Protein AF-A0A966KVZ3-F1 (afdb_monomer_lite)

Secondary structure (DSSP, 8-state):
---HHHHHHHHHHHHHHHHHHHHTT----HHHHHHHHHHHTTSS-HHHHHHHHHHHHHHH--

Sequence (62 aa):
MIAEQERVARLAAVQNALASQHMEGLAPERQVLEDAQKWAHGEKTISQAIADFKARLQRAAA

pLDDT: mean 96.12, std 5.18, range [65.06, 98.5]

Radius of gyration: 12.77 Å; chains: 1; bounding box: 34×21×33 Å

Structure (mmCIF, N/CA/C/O backbone):
data_AF-A0A966KVZ3-F1
#
_entry.id   AF-A0A966KVZ3-F1
#
loop_
_atom_site.group_PDB
_atom_site.id
_atom_site.type_symbol
_atom_site.label_atom_id
_atom_site.label_alt_id
_atom_site.label_comp_id
_atom_site.label_asym_id
_atom_site.label_entity_id
_atom_site.label_seq_id
_atom_site.pdbx_PDB_ins_code
_atom_site.Cartn_x
_atom_site.Cartn_y
_atom_site.Cartn_z
_atom_site.occupancy
_atom_site.B_iso_or_equiv
_atom_site.auth_seq_id
_atom_site.auth_comp_id
_atom_site.auth_asym_id
_atom_site.auth_atom_id
_atom_site.pdbx_PDB_model_num
ATOM 1 N N . MET A 1 1 ? -16.951 -0.786 4.476 1.00 80.31 1 MET A N 1
ATOM 2 C CA . MET A 1 1 ? -16.484 0.525 4.973 1.00 80.31 1 MET A CA 1
ATOM 3 C C . MET A 1 1 ? -15.751 0.267 6.281 1.00 80.31 1 MET A C 1
ATOM 5 O O . MET A 1 1 ? -16.310 -0.441 7.110 1.00 80.31 1 MET A O 1
ATOM 9 N N . ILE A 1 2 ? -14.499 0.711 6.412 1.00 95.50 2 ILE A N 1
ATOM 10 C CA . ILE A 1 2 ? -13.685 0.505 7.626 1.00 95.50 2 ILE A CA 1
ATOM 11 C C . ILE A 1 2 ? -13.906 1.641 8.630 1.00 95.50 2 ILE A C 1
ATOM 13 O O . ILE A 1 2 ? -14.405 2.703 8.259 1.00 95.50 2 ILE A O 1
ATOM 17 N N . ALA A 1 3 ? -13.531 1.422 9.890 1.00 97.56 3 ALA A N 1
ATOM 18 C CA . ALA A 1 3 ? -13.595 2.464 10.910 1.00 97.56 3 ALA A CA 1
ATOM 19 C C . ALA A 1 3 ? -12.560 3.570 10.643 1.00 97.56 3 ALA A C 1
ATOM 21 O O . ALA A 1 3 ? -11.471 3.306 10.135 1.00 97.56 3 ALA A O 1
ATOM 22 N N . GLU A 1 4 ? -12.859 4.805 11.050 1.00 97.38 4 GLU A N 1
ATOM 23 C CA . GLU A 1 4 ? -11.949 5.942 10.841 1.00 97.38 4 GLU A CA 1
ATOM 24 C C . GLU A 1 4 ? -10.599 5.743 11.543 1.00 97.38 4 GLU A C 1
ATOM 26 O O . GLU A 1 4 ? -9.548 5.969 10.949 1.00 97.38 4 GLU A O 1
ATOM 31 N N . GLN A 1 5 ? -10.611 5.226 12.776 1.00 97.94 5 GLN A N 1
ATOM 32 C CA . GLN A 1 5 ? -9.387 4.911 13.517 1.00 97.94 5 GLN A CA 1
ATOM 33 C C . GLN A 1 5 ? -8.507 3.901 12.762 1.00 97.94 5 GLN A C 1
ATOM 35 O O . GLN A 1 5 ? -7.282 4.022 12.732 1.00 97.94 5 GLN A O 1
ATOM 40 N N . GLU A 1 6 ? -9.138 2.914 12.125 1.00 98.12 6 GLU A N 1
ATOM 41 C CA . GLU A 1 6 ? -8.450 1.913 11.318 1.00 98.12 6 GLU A CA 1
ATOM 42 C C . GLU A 1 6 ? -7.882 2.531 10.036 1.00 98.12 6 GLU A C 1
ATOM 44 O O . GLU A 1 6 ? -6.729 2.272 9.693 1.00 98.12 6 GLU A O 1
ATOM 49 N N . ARG A 1 7 ? -8.642 3.402 9.362 1.00 98.25 7 ARG A N 1
ATOM 50 C CA . ARG A 1 7 ? -8.180 4.148 8.183 1.00 98.25 7 ARG A CA 1
ATOM 51 C C . ARG A 1 7 ? -6.935 4.979 8.498 1.00 98.25 7 ARG A C 1
ATOM 53 O O . ARG A 1 7 ? -5.947 4.902 7.769 1.00 98.25 7 ARG A O 1
ATOM 60 N N . VAL A 1 8 ? -6.953 5.725 9.604 1.00 98.31 8 VAL A N 1
ATOM 61 C CA . VAL A 1 8 ? -5.814 6.537 10.067 1.00 98.31 8 VAL A CA 1
ATOM 62 C C . VAL A 1 8 ? -4.589 5.662 10.340 1.00 98.31 8 VAL A C 1
ATOM 64 O O . VAL A 1 8 ? -3.499 5.965 9.852 1.00 98.31 8 VAL A O 1
ATOM 67 N N . ALA A 1 9 ? -4.762 4.547 11.056 1.00 98.50 9 ALA A N 1
ATOM 68 C CA . ALA A 1 9 ? -3.667 3.625 11.353 1.00 98.50 9 ALA A CA 1
ATOM 69 C C . ALA A 1 9 ? -3.049 3.026 10.077 1.00 98.50 9 ALA A C 1
ATOM 71 O O . ALA A 1 9 ? -1.825 2.948 9.951 1.00 98.50 9 ALA A O 1
ATOM 72 N N . ARG A 1 10 ? -3.879 2.646 9.097 1.00 98.44 10 ARG A N 1
ATOM 73 C CA . ARG A 1 10 ? -3.403 2.100 7.817 1.00 98.44 10 ARG A CA 1
ATOM 74 C C . ARG A 1 10 ? -2.691 3.148 6.960 1.00 98.44 1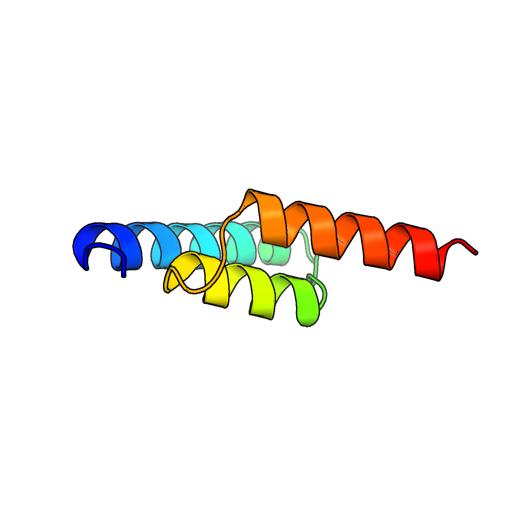0 ARG A C 1
ATOM 76 O O . ARG A 1 10 ? -1.670 2.829 6.357 1.00 98.44 10 ARG A O 1
ATOM 83 N N . LEU A 1 11 ? -3.178 4.391 6.926 1.00 98.38 11 LEU A N 1
ATOM 84 C CA . LEU A 1 11 ? -2.506 5.491 6.222 1.00 98.38 11 LEU A CA 1
ATOM 85 C C . LEU A 1 11 ? -1.117 5.771 6.804 1.00 98.38 11 LEU A C 1
ATOM 87 O O . LEU A 1 11 ? -0.155 5.900 6.047 1.00 98.38 11 LEU A O 1
ATOM 91 N N . ALA A 1 12 ? -0.997 5.791 8.134 1.00 98.50 12 ALA A N 1
ATOM 92 C CA . ALA A 1 12 ? 0.295 5.927 8.801 1.00 98.50 12 ALA A CA 1
ATOM 93 C C . ALA A 1 12 ? 1.238 4.762 8.449 1.00 98.50 12 ALA A C 1
ATOM 95 O O . ALA A 1 12 ? 2.411 4.980 8.149 1.00 98.50 12 ALA A O 1
ATOM 96 N N . ALA A 1 13 ? 0.723 3.527 8.406 1.00 98.38 13 ALA A N 1
ATOM 97 C CA . ALA A 1 13 ? 1.506 2.362 7.999 1.00 98.38 13 ALA A CA 1
ATOM 98 C C . ALA A 1 13 ? 2.031 2.481 6.554 1.00 98.38 13 ALA A C 1
ATOM 100 O O . ALA A 1 13 ? 3.201 2.189 6.309 1.00 98.38 13 ALA A O 1
ATOM 101 N N . VAL A 1 14 ? 1.206 2.956 5.613 1.00 98.06 14 VAL A N 1
ATOM 102 C CA . VAL A 1 14 ? 1.612 3.187 4.211 1.00 98.06 14 VAL A CA 1
ATOM 103 C C . VAL A 1 14 ? 2.702 4.251 4.116 1.00 98.06 14 VAL A C 1
ATOM 105 O O . VAL A 1 14 ? 3.698 4.041 3.426 1.00 98.06 14 VAL A O 1
ATOM 108 N N . GLN A 1 15 ? 2.540 5.375 4.819 1.00 98.25 15 GLN A N 1
ATOM 109 C CA . GLN A 1 15 ? 3.524 6.462 4.818 1.00 98.25 15 GLN A CA 1
ATOM 110 C C . GLN A 1 15 ? 4.869 6.011 5.391 1.00 98.25 15 GLN A C 1
ATOM 112 O O . GLN A 1 15 ? 5.905 6.266 4.780 1.00 98.25 15 GLN A O 1
ATOM 117 N N . ASN A 1 16 ? 4.853 5.286 6.512 1.00 98.31 16 ASN A N 1
ATOM 118 C CA . ASN A 1 16 ? 6.067 4.758 7.129 1.00 98.31 16 ASN A CA 1
ATOM 119 C C . ASN A 1 16 ? 6.764 3.741 6.220 1.00 98.31 16 ASN A C 1
ATOM 121 O O . ASN A 1 16 ? 7.971 3.833 6.017 1.00 98.31 16 ASN A O 1
ATOM 125 N N . ALA A 1 17 ? 6.010 2.813 5.623 1.00 97.81 17 ALA A N 1
ATOM 126 C CA . ALA A 1 17 ? 6.571 1.833 4.701 1.00 97.81 17 ALA A CA 1
ATOM 127 C C . ALA A 1 17 ? 7.207 2.505 3.475 1.00 97.81 17 ALA A C 1
ATOM 129 O O . ALA A 1 17 ? 8.310 2.131 3.084 1.00 97.81 17 ALA A O 1
ATOM 130 N N . LEU A 1 18 ? 6.552 3.522 2.902 1.00 97.75 18 LEU A N 1
ATOM 131 C CA . LEU A 1 18 ? 7.096 4.288 1.779 1.00 97.75 18 LEU A CA 1
ATOM 132 C C . LEU A 1 18 ? 8.368 5.049 2.169 1.00 97.75 18 LEU A C 1
ATOM 134 O O . LEU A 1 18 ? 9.348 5.012 1.430 1.00 97.75 18 LEU A O 1
ATOM 138 N N . ALA A 1 19 ? 8.37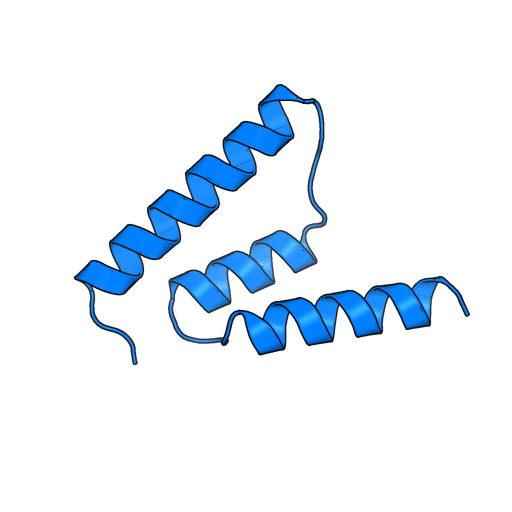5 5.695 3.337 1.00 97.88 19 ALA A N 1
ATOM 139 C CA . ALA A 1 19 ? 9.563 6.363 3.857 1.00 97.88 19 ALA A CA 1
ATOM 140 C C . ALA A 1 19 ? 10.733 5.381 4.018 1.00 97.88 19 ALA A C 1
ATOM 142 O O . ALA A 1 19 ? 11.846 5.702 3.609 1.00 97.88 19 ALA A O 1
ATOM 143 N N . SER A 1 20 ? 10.481 4.167 4.524 1.00 98.12 20 SER A N 1
ATOM 144 C CA . SER A 1 20 ? 11.495 3.110 4.599 1.00 98.12 20 SER A CA 1
ATOM 145 C C . SER A 1 20 ? 12.068 2.740 3.234 1.00 98.12 20 SER A C 1
ATOM 147 O O . SER A 1 20 ? 13.279 2.612 3.121 1.00 98.12 20 SER A O 1
ATOM 149 N N . GLN A 1 21 ? 11.246 2.633 2.18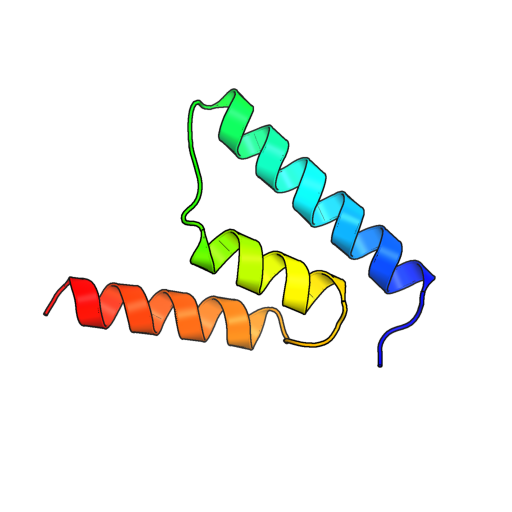7 1.00 97.88 21 GLN A N 1
ATOM 150 C CA . GLN A 1 21 ? 11.762 2.365 0.837 1.00 97.88 21 GLN A CA 1
ATOM 151 C C . GLN A 1 21 ? 12.628 3.520 0.317 1.00 97.88 21 GLN A C 1
ATOM 153 O O . GLN A 1 21 ? 13.716 3.288 -0.204 1.00 97.88 21 GLN A O 1
ATOM 158 N N . HIS A 1 22 ? 12.193 4.767 0.517 1.00 97.50 22 HIS A N 1
ATOM 159 C CA . HIS A 1 22 ? 12.962 5.937 0.087 1.00 97.50 22 HIS A CA 1
ATOM 160 C C . HIS A 1 22 ? 14.301 6.081 0.821 1.00 97.50 22 HIS A C 1
ATOM 162 O O . HIS A 1 22 ? 15.272 6.512 0.203 1.00 97.50 22 HIS A O 1
ATOM 168 N N . MET A 1 23 ? 14.378 5.706 2.104 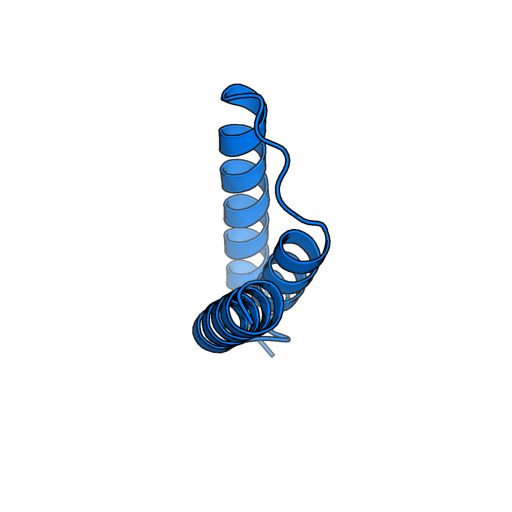1.00 98.19 23 MET A N 1
ATOM 169 C CA . MET A 1 23 ? 15.646 5.688 2.850 1.00 98.19 23 MET A CA 1
ATOM 170 C C . MET A 1 23 ? 16.668 4.724 2.231 1.00 98.19 23 MET A C 1
ATOM 172 O O . MET A 1 23 ? 17.857 5.022 2.238 1.00 98.19 23 MET A O 1
ATOM 176 N N . GLU A 1 24 ? 16.201 3.634 1.620 1.00 97.62 24 GLU A N 1
ATOM 177 C CA . GLU A 1 24 ? 17.029 2.667 0.886 1.00 97.62 24 GLU A CA 1
ATOM 178 C C . GLU A 1 24 ? 17.257 3.060 -0.590 1.00 97.62 24 GLU A C 1
ATOM 180 O O . GLU A 1 24 ? 17.797 2.283 -1.376 1.00 97.62 24 GLU A O 1
ATOM 185 N N . GLY A 1 25 ? 16.815 4.252 -1.010 1.00 97.94 25 GLY A N 1
ATOM 186 C CA . GLY A 1 25 ? 16.898 4.700 -2.404 1.00 97.94 25 GLY A CA 1
ATOM 187 C C . GLY A 1 25 ? 15.965 3.947 -3.361 1.00 97.94 25 GLY A C 1
ATOM 188 O O . GLY A 1 25 ? 16.137 4.025 -4.578 1.00 97.94 25 GLY A O 1
ATOM 189 N N . LEU A 1 26 ? 14.975 3.222 -2.834 1.00 97.25 26 LEU A N 1
ATOM 190 C CA . LEU A 1 26 ? 14.015 2.448 -3.613 1.00 97.25 26 LEU A CA 1
ATOM 191 C C . LEU A 1 26 ? 12.764 3.277 -3.908 1.00 97.25 26 LEU A C 1
ATOM 193 O O . LEU A 1 26 ? 12.194 3.910 -3.021 1.00 97.25 26 LEU A O 1
ATOM 197 N N . ALA A 1 27 ? 12.294 3.213 -5.153 1.00 95.19 27 ALA A N 1
ATOM 198 C CA . ALA A 1 27 ? 11.043 3.824 -5.589 1.00 95.19 27 ALA A CA 1
ATOM 199 C C . ALA A 1 27 ? 10.029 2.725 -5.951 1.00 95.19 27 ALA A C 1
ATOM 201 O O . ALA A 1 27 ? 10.180 2.078 -6.991 1.00 95.19 27 ALA A O 1
ATOM 202 N N . PRO A 1 28 ? 8.999 2.485 -5.117 1.00 95.12 28 PRO A N 1
ATOM 203 C CA . PRO A 1 28 ? 7.965 1.509 -5.435 1.00 95.12 28 PRO A CA 1
ATOM 204 C C . PRO A 1 28 ? 7.185 1.876 -6.699 1.00 95.12 28 PRO A C 1
ATOM 206 O O . PRO A 1 28 ? 6.939 3.048 -6.989 1.00 95.12 28 PRO A O 1
ATOM 209 N N . GLU A 1 29 ? 6.724 0.858 -7.423 1.00 95.88 29 GLU A N 1
ATOM 210 C CA . GLU A 1 29 ? 5.875 1.046 -8.598 1.00 95.88 29 GLU A CA 1
ATOM 211 C C . GLU A 1 29 ? 4.594 1.823 -8.262 1.00 95.88 29 GLU A C 1
ATOM 213 O O . GLU A 1 29 ? 3.926 1.562 -7.256 1.00 95.88 29 GLU A O 1
ATOM 218 N N . ARG A 1 30 ? 4.168 2.707 -9.174 1.00 95.56 30 ARG A N 1
ATOM 219 C CA . ARG A 1 30 ? 2.939 3.504 -9.023 1.00 95.56 30 ARG A CA 1
ATOM 220 C C . ARG A 1 30 ? 1.714 2.651 -8.677 1.00 95.56 30 ARG A C 1
ATOM 222 O O . ARG A 1 30 ? 0.945 3.016 -7.794 1.00 95.56 30 ARG A O 1
ATOM 229 N N . GLN A 1 31 ? 1.549 1.500 -9.329 1.00 96.31 31 GLN A N 1
ATOM 230 C CA . GLN A 1 31 ? 0.390 0.634 -9.099 1.00 96.31 31 GLN A CA 1
ATOM 231 C C . GLN A 1 31 ? 0.378 0.026 -7.686 1.00 96.31 31 GLN A C 1
ATOM 233 O O . GLN A 1 31 ? -0.694 -0.194 -7.126 1.00 96.31 31 GLN A O 1
ATOM 238 N N . VAL A 1 32 ? 1.554 -0.222 -7.093 1.00 96.75 32 VAL A N 1
ATOM 239 C CA . VAL A 1 32 ? 1.680 -0.691 -5.702 1.00 96.75 32 VAL A CA 1
ATOM 240 C C . VAL A 1 32 ? 1.253 0.410 -4.733 1.00 96.75 32 VAL A C 1
ATOM 242 O O . VAL A 1 32 ? 0.530 0.130 -3.779 1.00 96.75 32 VAL A O 1
ATOM 245 N N . LEU A 1 33 ? 1.624 1.665 -5.008 1.00 97.31 33 LEU A N 1
ATOM 246 C CA . LEU A 1 33 ? 1.200 2.815 -4.204 1.00 97.31 33 LEU A CA 1
ATOM 247 C C . LEU A 1 33 ? -0.320 3.021 -4.262 1.00 97.31 33 LEU A C 1
ATOM 249 O O . LEU A 1 33 ? -0.954 3.237 -3.231 1.00 97.31 33 LEU A O 1
ATOM 253 N N . GLU A 1 34 ? -0.921 2.901 -5.447 1.00 97.94 34 GLU A N 1
ATOM 254 C CA . GLU A 1 34 ? -2.376 2.997 -5.622 1.00 97.94 34 GLU A CA 1
ATOM 255 C C . GLU A 1 34 ? -3.119 1.879 -4.874 1.00 97.94 34 GLU A C 1
ATOM 257 O O . GLU A 1 34 ? -4.120 2.135 -4.203 1.00 97.94 34 GLU A O 1
ATOM 262 N N . ASP A 1 35 ? -2.619 0.643 -4.940 1.00 98.25 35 ASP A N 1
ATOM 263 C CA . ASP A 1 35 ? -3.204 -0.492 -4.222 1.00 98.25 35 ASP A CA 1
ATOM 264 C C . ASP A 1 35 ? -3.067 -0.343 -2.695 1.00 98.25 35 ASP A C 1
ATOM 266 O O . ASP A 1 35 ? -4.000 -0.674 -1.956 1.00 98.25 35 ASP A O 1
ATOM 270 N N . ALA A 1 36 ? -1.945 0.207 -2.220 1.00 98.06 36 ALA A N 1
ATOM 271 C CA . ALA A 1 36 ? -1.720 0.504 -0.807 1.00 98.06 36 ALA A CA 1
ATOM 272 C C . ALA A 1 36 ? -2.679 1.590 -0.286 1.00 98.06 36 ALA A C 1
ATOM 274 O O . ALA A 1 36 ? -3.223 1.450 0.811 1.00 98.06 36 ALA A O 1
ATOM 275 N N . GLN A 1 37 ? -2.959 2.627 -1.085 1.00 98.06 37 GLN A N 1
ATOM 276 C CA . GLN A 1 37 ? -3.957 3.650 -0.746 1.00 98.06 37 GLN A CA 1
ATOM 277 C C . GLN A 1 37 ? -5.373 3.067 -0.697 1.00 98.06 37 GLN A C 1
ATOM 279 O O . GLN A 1 37 ? -6.079 3.245 0.295 1.00 98.06 37 GLN A O 1
ATOM 284 N N . LYS A 1 38 ? -5.776 2.278 -1.702 1.00 98.25 38 LYS A N 1
ATOM 285 C CA . LYS A 1 38 ? -7.082 1.592 -1.695 1.00 98.25 38 LYS A CA 1
ATOM 286 C C . LYS A 1 38 ? -7.246 0.682 -0.476 1.00 98.25 38 LYS A C 1
ATOM 288 O O . LYS A 1 38 ? -8.324 0.622 0.116 1.00 98.25 38 LYS A O 1
ATOM 293 N N . TRP A 1 39 ? -6.178 0.001 -0.057 1.00 98.19 39 TRP A N 1
ATOM 294 C CA . TRP A 1 39 ? -6.184 -0.765 1.189 1.00 98.19 39 TRP A CA 1
ATOM 295 C C . TRP A 1 39 ? -6.356 0.118 2.428 1.00 98.19 39 TRP A C 1
ATOM 297 O O . TRP A 1 39 ? -7.161 -0.208 3.310 1.00 98.19 39 TRP A O 1
ATOM 307 N N . ALA A 1 40 ? -5.647 1.244 2.488 1.00 98.25 40 ALA A N 1
ATOM 308 C CA . ALA A 1 40 ? -5.746 2.181 3.598 1.00 98.25 40 ALA A CA 1
ATOM 309 C C . ALA A 1 40 ? -7.150 2.777 3.742 1.00 98.25 40 ALA A C 1
ATOM 311 O O . ALA A 1 40 ? -7.617 2.936 4.864 1.00 98.25 40 ALA A O 1
ATOM 312 N N . HIS A 1 41 ? -7.846 3.016 2.627 1.00 97.88 41 HIS A N 1
ATOM 313 C CA . HIS A 1 41 ? -9.232 3.493 2.578 1.00 97.88 41 HIS A CA 1
ATOM 314 C C . HIS A 1 41 ? -10.292 2.388 2.756 1.00 97.88 41 HIS A C 1
ATOM 316 O O . HIS A 1 41 ? -11.482 2.678 2.886 1.00 97.88 41 HIS A O 1
ATOM 322 N N . GLY A 1 42 ? -9.883 1.116 2.809 1.00 97.56 42 GLY A N 1
ATOM 323 C CA . GLY A 1 42 ? -10.800 -0.018 2.947 1.00 97.56 42 GLY A CA 1
ATOM 324 C C . GLY A 1 42 ? -11.575 -0.358 1.668 1.00 97.56 42 GLY A C 1
ATOM 325 O O . GLY A 1 42 ? -12.572 -1.074 1.736 1.00 97.56 42 GLY A O 1
ATOM 326 N N . GLU A 1 43 ? -11.118 0.139 0.519 1.00 97.94 43 GLU A N 1
ATOM 327 C CA . GLU A 1 43 ? -11.657 -0.146 -0.819 1.00 97.94 43 GLU A CA 1
ATOM 328 C C . GLU A 1 43 ? -11.133 -1.477 -1.376 1.00 97.94 43 GLU A C 1
ATOM 330 O O . GLU A 1 43 ? -11.734 -2.070 -2.271 1.00 97.94 43 GLU A O 1
ATOM 335 N N . LYS A 1 44 ? -10.004 -1.956 -0.841 1.00 96.88 44 LYS A N 1
ATOM 336 C CA . LYS A 1 44 ? -9.334 -3.195 -1.245 1.00 96.88 44 LYS A CA 1
ATOM 337 C C . LYS A 1 44 ? -8.796 -3.933 -0.022 1.00 96.88 44 LYS A C 1
ATOM 339 O O . LYS A 1 44 ? -8.319 -3.312 0.928 1.00 96.88 44 LYS A O 1
ATOM 344 N N . THR A 1 45 ? -8.840 -5.262 -0.016 1.00 97.31 45 THR A N 1
ATOM 345 C CA . THR A 1 45 ? -8.139 -6.034 1.022 1.00 97.31 45 THR A CA 1
ATOM 346 C C . THR A 1 45 ? -6.645 -6.121 0.707 1.00 97.31 45 THR A C 1
ATOM 348 O O . THR A 1 45 ? -6.237 -6.082 -0.455 1.00 97.31 45 THR A O 1
ATOM 351 N N . ILE A 1 46 ? -5.804 -6.289 1.732 1.00 96.31 46 ILE A N 1
ATOM 352 C CA . ILE A 1 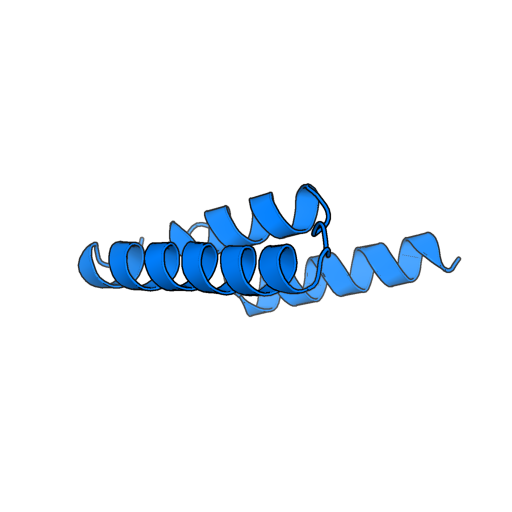46 ? -4.360 -6.460 1.511 1.00 96.31 46 ILE A CA 1
ATOM 353 C C . ILE A 1 46 ? -4.065 -7.724 0.687 1.00 96.31 46 ILE A C 1
ATOM 355 O O . ILE A 1 46 ? -3.204 -7.713 -0.188 1.00 96.31 46 ILE A O 1
ATOM 359 N N . SER A 1 47 ? -4.841 -8.793 0.889 1.00 98.06 47 SER A N 1
ATOM 360 C CA . SER A 1 47 ? -4.730 -10.035 0.121 1.00 98.06 47 SER A CA 1
ATOM 361 C C . SER A 1 47 ? -5.021 -9.819 -1.365 1.00 98.06 47 SER A C 1
ATOM 363 O O . SER A 1 47 ? -4.294 -10.349 -2.202 1.00 98.06 47 SER A O 1
ATOM 365 N N . GLN A 1 48 ? -6.030 -9.006 -1.704 1.00 98.12 48 GLN A N 1
ATOM 366 C CA . GLN A 1 48 ? -6.309 -8.621 -3.092 1.00 98.12 48 GLN A CA 1
ATOM 367 C C . GLN A 1 48 ? -5.169 -7.785 -3.685 1.00 98.12 48 GLN A C 1
ATOM 369 O O . GLN A 1 48 ? -4.764 -8.028 -4.816 1.00 98.12 48 GLN A O 1
ATOM 374 N N . ALA A 1 49 ? -4.616 -6.825 -2.935 1.00 97.25 49 ALA A N 1
ATOM 375 C CA . ALA A 1 49 ? -3.471 -6.032 -3.392 1.00 97.25 49 ALA A CA 1
ATOM 376 C C . ALA A 1 49 ? -2.250 -6.914 -3.722 1.00 97.25 49 ALA A C 1
ATOM 378 O O . ALA A 1 49 ? -1.634 -6.759 -4.776 1.00 97.25 49 ALA A O 1
ATOM 379 N N . ILE A 1 50 ? -1.947 -7.890 -2.860 1.00 97.56 50 ILE A N 1
ATOM 380 C CA . ILE A 1 50 ? -0.851 -8.849 -3.066 1.00 97.56 50 ILE A CA 1
ATOM 381 C C . ILE A 1 50 ? -1.129 -9.764 -4.265 1.00 97.56 50 ILE A C 1
ATOM 383 O O . ILE A 1 50 ? -0.223 -10.026 -5.057 1.00 97.56 50 ILE A O 1
ATOM 387 N N . ALA A 1 51 ? -2.359 -10.265 -4.404 1.00 98.00 51 ALA A N 1
ATOM 388 C CA . ALA A 1 51 ? -2.741 -11.120 -5.526 1.00 98.00 51 ALA A CA 1
ATOM 389 C C . ALA A 1 51 ? -2.583 -10.388 -6.868 1.00 98.00 51 ALA A C 1
ATOM 391 O O . ALA A 1 51 ? -1.967 -10.926 -7.789 1.00 98.00 51 ALA A O 1
ATOM 392 N N . ASP A 1 52 ? -3.046 -9.139 -6.949 1.00 96.44 52 ASP A N 1
ATOM 393 C CA . ASP A 1 52 ? -2.926 -8.323 -8.158 1.00 96.44 52 ASP A CA 1
ATOM 394 C C . ASP A 1 52 ? -1.466 -8.026 -8.503 1.00 96.44 52 ASP A C 1
ATOM 396 O O . ASP A 1 52 ? -1.085 -8.095 -9.673 1.00 96.44 52 ASP A O 1
ATOM 400 N N . PHE A 1 53 ? -0.627 -7.755 -7.499 1.00 96.88 53 PHE A N 1
ATOM 401 C CA . PHE A 1 53 ? 0.810 -7.590 -7.703 1.00 96.88 53 PHE A CA 1
ATOM 402 C C . PHE A 1 53 ? 1.456 -8.860 -8.270 1.00 96.88 53 PHE A C 1
ATOM 404 O O . PHE A 1 53 ? 2.138 -8.797 -9.292 1.00 96.88 53 PHE A O 1
ATOM 411 N N . LYS A 1 54 ? 1.174 -10.031 -7.684 1.00 96.94 54 LYS A N 1
ATOM 412 C CA . LYS A 1 54 ? 1.683 -11.320 -8.186 1.00 96.94 54 LYS A CA 1
ATOM 413 C C . LYS A 1 54 ? 1.240 -11.596 -9.622 1.00 96.94 54 LYS A C 1
ATOM 415 O O . LYS A 1 54 ? 2.054 -12.025 -10.435 1.00 96.94 54 LYS A O 1
ATOM 420 N N . ALA A 1 55 ? -0.017 -11.308 -9.953 1.00 96.69 55 ALA A N 1
ATOM 421 C CA . ALA A 1 55 ? -0.530 -11.476 -11.308 1.00 96.69 55 ALA A CA 1
ATOM 422 C C . ALA A 1 55 ? 0.167 -10.544 -12.317 1.00 96.69 55 ALA A C 1
ATOM 424 O O . ALA A 1 55 ? 0.409 -10.942 -13.455 1.00 96.69 55 ALA A O 1
ATOM 425 N N . ARG A 1 56 ? 0.519 -9.310 -11.918 1.00 95.38 56 ARG A N 1
ATOM 426 C CA . ARG A 1 56 ? 1.318 -8.399 -12.759 1.00 95.38 56 ARG A CA 1
ATOM 427 C C . ARG A 1 56 ? 2.725 -8.940 -12.996 1.00 95.38 56 ARG A C 1
ATOM 429 O O . ARG A 1 56 ? 3.149 -8.969 -14.144 1.00 95.38 56 ARG A O 1
ATOM 436 N N . LEU A 1 57 ? 3.398 -9.419 -11.949 1.00 94.69 57 LEU A N 1
ATOM 437 C CA . LEU A 1 57 ? 4.729 -10.019 -12.078 1.00 94.69 57 LEU A CA 1
ATOM 438 C C . LEU A 1 57 ? 4.723 -11.230 -13.019 1.00 94.69 57 LEU A C 1
ATOM 440 O O . LEU A 1 57 ? 5.593 -11.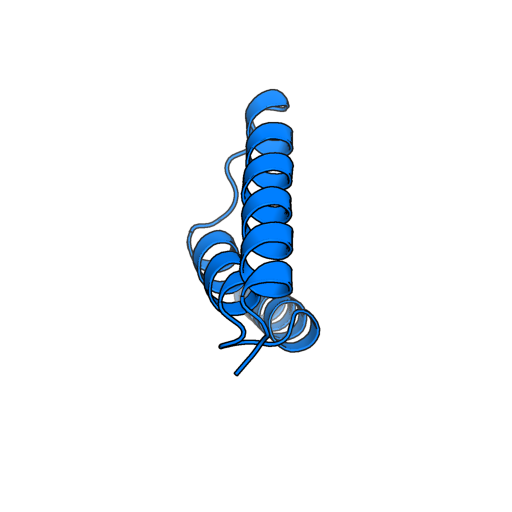341 -13.874 1.00 94.69 57 LEU A O 1
ATOM 444 N N . GLN A 1 58 ? 3.716 -12.101 -12.911 1.00 95.25 58 GLN A N 1
ATOM 445 C CA . GLN A 1 58 ? 3.567 -13.253 -13.806 1.00 95.25 58 GLN A CA 1
ATOM 446 C C . GLN A 1 58 ? 3.390 -12.836 -15.269 1.00 95.25 58 GLN A C 1
ATOM 448 O O . GLN A 1 58 ? 3.985 -13.448 -16.146 1.00 95.25 58 GLN A O 1
ATOM 453 N N . ARG A 1 59 ? 2.606 -11.783 -15.534 1.00 92.75 59 ARG A N 1
ATOM 454 C CA . ARG A 1 59 ? 2.426 -11.249 -16.893 1.00 92.75 59 ARG A CA 1
ATOM 455 C C . ARG A 1 59 ? 3.670 -10.554 -17.440 1.00 92.75 59 ARG A C 1
ATOM 457 O O . ARG A 1 59 ? 3.855 -10.561 -18.643 1.00 92.75 59 ARG A O 1
ATOM 464 N N . ALA A 1 60 ? 4.482 -9.938 -16.584 1.00 88.12 60 ALA A N 1
ATOM 465 C CA . ALA A 1 60 ? 5.725 -9.286 -16.994 1.00 88.12 60 ALA A CA 1
ATOM 466 C C . ALA A 1 60 ? 6.866 -10.284 -17.266 1.00 88.12 60 ALA A C 1
ATOM 468 O O . ALA A 1 60 ? 7.824 -9.939 -17.948 1.00 88.12 60 ALA A O 1
ATOM 469 N N . ALA A 1 61 ? 6.777 -11.495 -16.707 1.00 81.19 61 ALA A N 1
ATOM 470 C CA . ALA A 1 61 ? 7.752 -12.567 -16.889 1.00 81.19 61 ALA A CA 1
ATOM 471 C C . ALA A 1 61 ? 7.432 -13.514 -18.065 1.00 81.19 61 ALA A C 1
ATOM 473 O O . ALA A 1 61 ? 8.231 -14.411 -18.337 1.00 81.19 61 ALA A O 1
ATOM 474 N N . ALA A 1 62 ? 6.269 -13.352 -18.702 1.00 65.06 62 ALA A N 1
ATOM 475 C CA . ALA A 1 62 ? 5.805 -14.129 -19.853 1.00 65.06 62 ALA A CA 1
ATOM 476 C C . ALA A 1 62 ? 6.120 -13.403 -21.166 1.00 65.06 62 ALA A C 1
ATOM 478 O O . ALA A 1 62 ? 6.444 -14.108 -22.146 1.00 65.06 62 ALA A O 1
#

Foldseek 3Di:
DDDPVQLVVLVVVLVVVCVVCVVVVHDDDPLLSVLSNCCSVVVDPPVRSVVVVVVVVVVVVD